Protein AF-A0A7J9QA73-F1 (afdb_monomer_lite)

Structur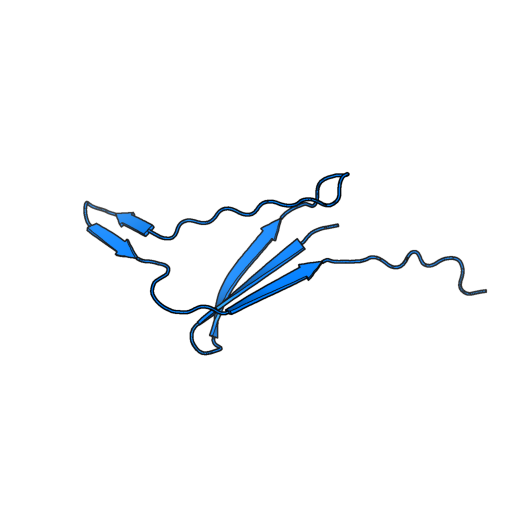e (mmCIF, N/CA/C/O backbone):
data_AF-A0A7J9QA73-F1
#
_entry.id   AF-A0A7J9QA73-F1
#
loop_
_atom_site.group_PDB
_atom_site.id
_atom_site.type_symbol
_atom_site.label_atom_id
_atom_site.label_alt_id
_atom_site.label_comp_id
_atom_site.label_asym_id
_atom_site.label_entity_id
_atom_site.label_seq_id
_atom_site.pdbx_PDB_ins_code
_atom_site.Cartn_x
_atom_site.Cartn_y
_atom_site.Cartn_z
_atom_site.occupancy
_atom_site.B_iso_or_equiv
_atom_site.auth_seq_id
_atom_site.auth_comp_id
_atom_site.auth_asym_id
_atom_site.auth_atom_id
_atom_site.pdbx_PDB_model_num
ATOM 1 N N . TYR A 1 1 ? -7.211 -3.213 14.656 1.00 82.12 1 TYR A N 1
ATOM 2 C CA . TYR A 1 1 ? -7.907 -3.708 13.452 1.00 82.12 1 TYR A CA 1
ATOM 3 C C . TYR A 1 1 ? -7.048 -3.344 12.264 1.00 82.12 1 TYR A C 1
ATOM 5 O O . TYR A 1 1 ? -6.877 -2.149 12.068 1.00 82.12 1 TYR A O 1
ATOM 13 N N . PRO A 1 2 ? -6.452 -4.300 11.541 1.00 89.31 2 PRO A N 1
ATOM 14 C CA . PRO A 1 2 ? -5.583 -3.949 10.431 1.00 89.31 2 PRO A CA 1
ATOM 15 C C . PRO A 1 2 ? -6.386 -3.438 9.231 1.00 89.31 2 PRO A C 1
ATOM 17 O O . PRO A 1 2 ? -7.553 -3.796 9.030 1.00 89.31 2 PRO A O 1
ATOM 20 N N . VAL A 1 3 ? -5.724 -2.623 8.421 1.00 95.12 3 VAL A N 1
ATOM 21 C CA . VAL A 1 3 ? -6.140 -2.277 7.065 1.00 95.12 3 VAL A CA 1
ATOM 22 C C . VAL A 1 3 ? -5.286 -3.074 6.087 1.00 95.12 3 VAL A C 1
ATOM 24 O O . VAL A 1 3 ? -4.063 -3.121 6.217 1.00 95.12 3 VAL A O 1
ATOM 27 N N . ILE A 1 4 ? -5.938 -3.705 5.114 1.00 95.62 4 ILE A N 1
ATOM 28 C CA . ILE A 1 4 ? -5.301 -4.443 4.022 1.00 95.62 4 ILE A CA 1
ATOM 29 C C . ILE A 1 4 ? -5.398 -3.586 2.763 1.00 95.62 4 ILE A C 1
ATOM 31 O O . ILE A 1 4 ? -6.473 -3.089 2.429 1.00 95.62 4 ILE A O 1
ATOM 35 N N . ILE A 1 5 ? -4.282 -3.426 2.063 1.00 96.12 5 ILE A N 1
ATOM 36 C CA . ILE A 1 5 ? -4.168 -2.623 0.846 1.00 96.12 5 ILE A CA 1
ATOM 37 C C . ILE A 1 5 ? -3.737 -3.549 -0.287 1.00 96.12 5 ILE A C 1
ATOM 39 O O . ILE A 1 5 ? -2.722 -4.240 -0.179 1.00 96.12 5 ILE A O 1
ATOM 43 N N . GLN A 1 6 ? -4.504 -3.547 -1.371 1.00 96.19 6 GLN A N 1
ATOM 44 C CA . GLN A 1 6 ? -4.210 -4.287 -2.595 1.00 96.19 6 GLN A CA 1
ATOM 45 C C . GLN A 1 6 ? -4.106 -3.308 -3.760 1.00 96.19 6 GLN A C 1
ATOM 47 O O . GLN A 1 6 ? -4.976 -2.451 -3.927 1.00 96.19 6 GLN A O 1
ATOM 52 N N . ILE A 1 7 ? -3.043 -3.423 -4.555 1.00 94.75 7 ILE A N 1
ATOM 53 C CA . ILE A 1 7 ? -2.810 -2.576 -5.728 1.00 94.75 7 ILE A CA 1
ATOM 54 C C . ILE A 1 7 ? -2.816 -3.454 -6.976 1.00 94.75 7 ILE A C 1
ATOM 56 O O . ILE A 1 7 ? -2.103 -4.459 -7.044 1.00 94.75 7 ILE A O 1
ATOM 60 N N . PHE A 1 8 ? -3.601 -3.042 -7.967 1.00 95.00 8 PHE A N 1
ATOM 61 C CA . PHE A 1 8 ? -3.811 -3.753 -9.219 1.00 95.00 8 PHE A CA 1
ATOM 62 C C . PHE A 1 8 ? -3.349 -2.925 -10.413 1.00 95.00 8 PHE A C 1
ATOM 64 O O . PHE A 1 8 ? -3.558 -1.710 -10.447 1.00 95.00 8 PHE A O 1
ATOM 71 N N . LYS A 1 9 ? -2.791 -3.593 -11.423 1.00 94.19 9 LYS A N 1
ATOM 72 C CA . LYS A 1 9 ? -2.502 -3.023 -12.743 1.00 94.19 9 LYS A CA 1
ATOM 73 C C . LYS A 1 9 ? -3.135 -3.907 -13.802 1.00 94.19 9 LYS A C 1
ATOM 75 O O . LYS A 1 9 ? -2.872 -5.100 -13.803 1.00 94.19 9 LYS A O 1
ATOM 80 N N . ASN A 1 10 ? -3.941 -3.339 -14.699 1.00 94.75 10 ASN A N 1
ATOM 81 C CA . ASN A 1 10 ? -4.640 -4.111 -15.737 1.00 94.75 10 ASN A CA 1
ATOM 82 C C . ASN A 1 10 ? -5.383 -5.341 -15.169 1.00 94.75 10 ASN A C 1
ATOM 84 O O . ASN A 1 10 ? -5.359 -6.410 -15.764 1.00 94.75 10 ASN A O 1
ATOM 88 N N . ASN A 1 11 ? -6.009 -5.176 -13.998 1.00 93.12 11 ASN A N 1
ATOM 89 C CA . ASN A 1 11 ? -6.712 -6.207 -13.222 1.00 93.12 11 ASN A CA 1
ATOM 90 C C . ASN A 1 11 ? -5.838 -7.292 -12.558 1.00 93.12 11 ASN A C 1
ATOM 92 O O . ASN A 1 11 ? -6.381 -8.107 -11.814 1.00 93.12 11 ASN A O 1
ATOM 96 N N . ASP A 1 12 ? -4.514 -7.257 -12.711 1.00 94.25 12 ASP A N 1
ATOM 97 C CA . ASP A 1 12 ? -3.598 -8.157 -12.005 1.00 94.25 12 ASP A CA 1
ATOM 98 C C . ASP A 1 12 ? -3.150 -7.560 -10.671 1.00 94.25 12 ASP A C 1
ATOM 100 O O . ASP A 1 12 ? -2.762 -6.390 -10.600 1.00 94.25 12 ASP A O 1
ATOM 104 N N . ALA A 1 13 ? -3.176 -8.362 -9.604 1.00 92.94 13 ALA A N 1
ATOM 105 C CA . ALA A 1 13 ? -2.699 -7.939 -8.292 1.00 92.94 13 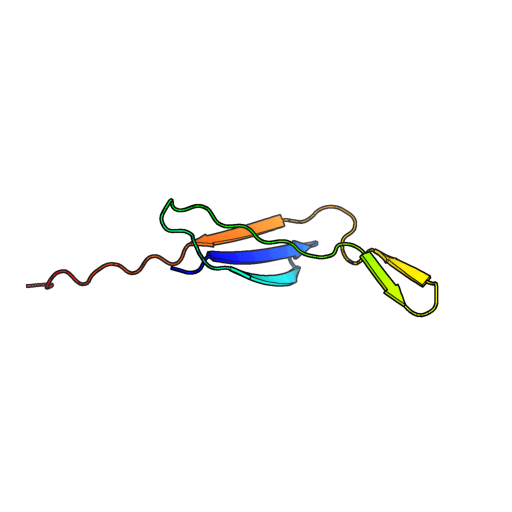ALA A CA 1
ATOM 106 C C . ALA A 1 13 ? -1.166 -7.922 -8.265 1.00 92.94 13 ALA A C 1
ATOM 108 O O . ALA A 1 13 ? -0.521 -8.967 -8.346 1.00 92.94 13 ALA A O 1
ATOM 109 N N . VAL A 1 14 ? -0.577 -6.734 -8.130 1.00 92.94 14 VAL A N 1
ATOM 110 C CA . VAL A 1 14 ? 0.882 -6.543 -8.213 1.00 92.94 14 VAL A CA 1
ATOM 111 C C . VAL A 1 14 ? 1.526 -6.220 -6.870 1.00 92.94 14 VAL A C 1
ATOM 113 O O . VAL A 1 14 ? 2.745 -6.309 -6.744 1.00 92.94 14 VAL A O 1
ATOM 116 N N . HIS A 1 15 ? 0.735 -5.825 -5.869 1.00 93.44 15 HIS A N 1
ATOM 117 C CA . HIS A 1 15 ? 1.255 -5.449 -4.557 1.00 93.44 15 HIS A CA 1
ATOM 118 C C . HIS A 1 15 ? 0.221 -5.630 -3.448 1.00 93.44 15 HIS A C 1
ATOM 120 O O . HIS A 1 15 ? -0.951 -5.285 -3.613 1.00 93.44 15 HIS A O 1
ATOM 126 N N . PHE A 1 16 ? 0.688 -6.123 -2.301 1.00 94.69 16 PHE A N 1
ATOM 127 C CA . PHE A 1 16 ? -0.113 -6.366 -1.106 1.00 94.69 16 PHE A CA 1
ATOM 128 C C . PHE A 1 16 ? 0.586 -5.786 0.116 1.00 94.69 16 PHE A C 1
ATOM 130 O O . PHE A 1 16 ? 1.798 -5.933 0.283 1.00 94.69 16 PHE A O 1
ATOM 137 N N . ALA A 1 17 ? -0.190 -5.156 0.990 1.00 94.69 17 ALA A N 1
ATOM 138 C CA . ALA A 1 17 ? 0.300 -4.650 2.257 1.00 94.69 17 ALA A CA 1
ATOM 139 C C . ALA A 1 17 ? -0.759 -4.732 3.352 1.00 94.69 17 ALA A C 1
ATOM 141 O O . ALA A 1 17 ? -1.962 -4.735 3.087 1.00 94.69 17 ALA A O 1
ATOM 142 N N . GLN A 1 18 ? -0.286 -4.745 4.593 1.00 95.50 18 GLN A N 1
ATOM 143 C CA . GLN A 1 18 ? -1.109 -4.593 5.780 1.00 95.50 18 GLN A CA 1
ATOM 144 C C . GLN A 1 18 ? -0.491 -3.513 6.665 1.00 95.50 18 GLN A C 1
ATOM 146 O O . GLN A 1 18 ? 0.728 -3.469 6.822 1.00 95.50 18 GLN A O 1
ATOM 151 N N . THR A 1 19 ? -1.327 -2.649 7.231 1.00 94.94 19 THR A N 1
ATOM 152 C CA . THR A 1 19 ? -0.909 -1.636 8.205 1.00 94.94 19 THR A CA 1
ATOM 153 C C . THR A 1 19 ? -1.875 -1.604 9.383 1.00 94.94 19 THR A C 1
ATOM 155 O O . THR A 1 19 ? -3.053 -1.961 9.253 1.00 94.94 19 THR A O 1
ATOM 158 N N . ASP A 1 20 ? -1.365 -1.209 10.542 1.00 93.31 20 ASP A N 1
ATOM 159 C CA . ASP A 1 20 ? -2.182 -1.000 11.727 1.00 93.31 20 ASP A CA 1
ATOM 160 C C . ASP A 1 20 ? -2.998 0.292 11.614 1.00 93.31 20 ASP A C 1
ATOM 162 O O . ASP A 1 20 ? -2.705 1.192 10.825 1.00 93.31 20 ASP A O 1
ATOM 166 N N . VAL A 1 21 ? -4.060 0.365 12.414 1.00 92.50 21 VAL A N 1
ATOM 167 C CA . VAL A 1 21 ? -4.935 1.535 12.504 1.00 92.50 21 VAL A CA 1
ATOM 168 C C . VAL A 1 21 ? -4.753 2.156 13.879 1.00 92.50 21 VAL A C 1
ATOM 170 O O . VAL A 1 21 ? -4.911 1.473 14.895 1.00 92.50 21 VAL A O 1
ATOM 173 N N . ASN A 1 22 ? -4.439 3.448 13.893 1.00 92.69 22 ASN A N 1
ATOM 174 C CA . ASN A 1 22 ? -4.297 4.257 15.093 1.00 92.69 22 ASN A CA 1
ATOM 175 C C . ASN A 1 22 ? -5.617 4.327 15.874 1.00 92.69 22 ASN A C 1
ATOM 177 O O . ASN A 1 22 ? -6.700 4.044 15.357 1.00 92.69 22 ASN A O 1
ATOM 181 N N . GLN A 1 23 ? -5.538 4.736 17.141 1.00 90.62 23 GLN A N 1
ATOM 182 C CA . GLN A 1 23 ? -6.718 4.850 18.008 1.00 90.62 23 GLN A CA 1
ATOM 183 C C . GLN A 1 23 ? -7.768 5.833 17.469 1.00 90.62 23 GLN A C 1
ATOM 185 O O . GLN A 1 23 ? -8.961 5.617 17.664 1.00 90.62 23 GLN A O 1
ATOM 190 N N . ASP A 1 24 ? -7.332 6.872 16.754 1.00 92.00 24 ASP A N 1
ATOM 191 C CA . ASP A 1 24 ? -8.188 7.860 16.085 1.00 92.00 24 ASP A CA 1
ATOM 192 C C . ASP A 1 24 ? -8.768 7.366 14.743 1.00 92.00 24 ASP A C 1
ATOM 194 O O . ASP A 1 24 ? -9.512 8.081 14.075 1.00 92.00 24 ASP A O 1
ATOM 198 N N . GLY A 1 25 ? -8.453 6.131 14.343 1.00 89.12 25 GLY A N 1
ATOM 199 C CA . GLY A 1 25 ? -8.910 5.524 13.099 1.00 89.12 25 GLY A CA 1
ATOM 200 C C . GLY A 1 25 ? -8.044 5.836 11.877 1.00 89.12 25 GLY A C 1
ATOM 201 O O . GLY A 1 25 ? -8.349 5.320 10.798 1.00 89.12 25 GLY A O 1
ATOM 202 N N . THR A 1 26 ? -6.985 6.637 12.018 1.00 93.75 26 THR A N 1
ATOM 203 C CA . THR A 1 26 ? -6.049 6.931 10.925 1.00 93.75 26 THR A CA 1
ATOM 204 C C . THR A 1 26 ? -5.106 5.757 10.664 1.00 93.75 26 THR A C 1
ATOM 206 O O . THR A 1 26 ? -4.845 4.931 11.538 1.00 93.75 26 THR A O 1
ATOM 209 N N . TYR A 1 27 ? -4.601 5.655 9.439 1.00 94.06 27 TYR A N 1
ATOM 210 C CA . TYR A 1 27 ? -3.591 4.674 9.055 1.00 94.06 27 TYR A CA 1
ATOM 211 C C . TYR A 1 27 ? -2.682 5.277 7.988 1.00 94.06 27 TYR A C 1
ATOM 213 O O . TYR A 1 27 ? -3.120 6.086 7.170 1.00 94.06 27 TYR A O 1
ATOM 221 N N . GLU A 1 28 ? -1.413 4.877 7.990 1.00 94.81 28 GLU A N 1
ATOM 222 C CA . GLU A 1 28 ? -0.444 5.279 6.974 1.00 94.81 28 GLU A CA 1
ATOM 223 C C . GLU A 1 28 ? 0.204 4.030 6.375 1.00 94.81 28 GLU A C 1
ATOM 225 O O . GLU A 1 28 ? 0.542 3.074 7.078 1.00 94.81 28 GLU A O 1
ATOM 230 N N . TYR A 1 29 ? 0.378 4.042 5.057 1.00 93.94 29 TYR A N 1
ATOM 231 C CA . TYR A 1 29 ? 1.174 3.052 4.353 1.00 93.94 29 TYR A CA 1
ATOM 232 C C . TYR A 1 29 ? 2.054 3.743 3.314 1.00 93.94 29 TYR A C 1
ATOM 234 O O . TYR A 1 29 ? 1.560 4.445 2.432 1.00 93.94 29 TYR A O 1
ATOM 242 N N . LYS A 1 30 ? 3.369 3.536 3.422 1.00 92.88 30 LYS A N 1
ATOM 243 C CA . LYS A 1 30 ? 4.379 4.079 2.509 1.00 92.88 30 LYS A CA 1
ATOM 244 C C . LYS A 1 30 ? 5.046 2.932 1.765 1.00 92.88 30 LYS A C 1
ATOM 246 O O . LYS A 1 30 ? 5.513 1.978 2.382 1.00 92.88 30 LYS A O 1
ATOM 251 N N . PHE A 1 31 ? 5.138 3.047 0.445 1.00 89.00 31 PHE A N 1
ATOM 252 C CA . PHE A 1 31 ? 5.835 2.086 -0.407 1.00 89.00 31 PHE A CA 1
ATOM 253 C C . PHE A 1 31 ? 6.773 2.800 -1.377 1.00 89.00 31 PHE A C 1
ATOM 255 O O . PHE A 1 31 ? 6.632 3.992 -1.654 1.00 89.00 31 PHE A O 1
ATOM 262 N N . ARG A 1 32 ? 7.775 2.068 -1.869 1.00 87.94 32 ARG A N 1
ATOM 263 C CA . ARG A 1 32 ? 8.747 2.595 -2.829 1.00 87.94 32 ARG A CA 1
ATOM 264 C C . ARG A 1 32 ? 8.220 2.419 -4.247 1.00 87.94 32 ARG A C 1
ATOM 266 O O . ARG A 1 32 ? 7.785 1.335 -4.617 1.00 87.94 32 ARG A O 1
ATOM 273 N N . VAL A 1 33 ? 8.330 3.475 -5.048 1.00 86.94 33 VAL A N 1
ATOM 274 C CA . VAL A 1 33 ? 7.966 3.464 -6.477 1.00 86.94 33 VAL A CA 1
ATOM 275 C C . VAL A 1 33 ? 9.171 3.265 -7.402 1.00 86.94 33 VAL A C 1
ATOM 277 O O . VAL A 1 33 ? 9.007 2.960 -8.582 1.00 86.94 33 VAL A O 1
ATOM 280 N N . LEU A 1 34 ? 10.387 3.387 -6.859 1.00 89.31 34 LEU A N 1
ATOM 281 C CA . LEU A 1 34 ? 11.657 3.201 -7.557 1.00 89.31 34 LEU A CA 1
ATOM 282 C C . LEU A 1 34 ? 12.485 2.112 -6.875 1.00 89.31 34 LEU A C 1
ATOM 284 O O . LEU A 1 34 ? 12.594 2.075 -5.647 1.00 89.31 34 LEU A O 1
ATOM 288 N N . HIS A 1 35 ? 13.102 1.265 -7.689 1.00 85.44 35 HIS A N 1
ATOM 289 C CA . HIS A 1 35 ? 14.149 0.340 -7.286 1.00 85.44 35 HIS A CA 1
ATOM 290 C C . HIS A 1 35 ? 15.461 0.803 -7.916 1.00 85.44 35 HIS A C 1
ATOM 292 O O . HIS A 1 35 ? 15.477 1.119 -9.103 1.00 85.44 35 HIS A O 1
ATOM 298 N N . SER A 1 36 ? 16.541 0.866 -7.141 1.00 87.31 36 SER A N 1
ATOM 299 C CA . SER A 1 36 ? 17.867 1.214 -7.651 1.00 87.31 36 SER A CA 1
ATOM 300 C C . SER A 1 36 ? 18.855 0.128 -7.259 1.00 87.31 36 SER A C 1
ATOM 302 O O . SER A 1 36 ? 18.970 -0.196 -6.077 1.00 87.31 36 SER A O 1
ATOM 304 N N . GLU A 1 37 ? 19.536 -0.435 -8.252 1.00 88.44 37 GLU A N 1
ATOM 305 C CA . GLU A 1 37 ? 20.539 -1.485 -8.086 1.00 88.44 37 GLU A CA 1
ATOM 306 C C . GLU A 1 37 ? 21.679 -1.259 -9.089 1.00 88.44 37 GLU A C 1
ATOM 308 O O . GLU A 1 37 ? 21.441 -0.974 -10.263 1.00 88.44 37 GLU A O 1
ATOM 313 N N . ASN A 1 38 ? 22.931 -1.343 -8.624 1.00 88.00 38 ASN A N 1
ATOM 314 C CA . ASN A 1 38 ? 24.145 -1.187 -9.443 1.00 88.00 38 ASN A CA 1
ATOM 315 C C . ASN A 1 38 ? 24.177 0.079 -10.329 1.00 88.00 38 ASN A C 1
ATOM 317 O O . ASN A 1 38 ? 24.693 0.055 -11.443 1.00 88.00 38 ASN A O 1
ATOM 321 N N . GLY A 1 39 ? 23.613 1.190 -9.843 1.00 88.25 39 GLY A N 1
ATOM 322 C CA . GLY A 1 39 ? 23.548 2.461 -10.577 1.00 88.25 39 GLY A CA 1
ATOM 323 C C . GLY A 1 39 ? 22.387 2.572 -11.573 1.00 88.25 39 GLY A C 1
ATOM 324 O O . GLY A 1 39 ? 22.174 3.645 -12.134 1.00 88.25 39 GLY A O 1
ATOM 325 N N . TYR A 1 40 ? 21.590 1.516 -11.753 1.00 85.50 40 TYR A N 1
ATOM 326 C CA . TYR A 1 40 ? 20.399 1.525 -12.596 1.00 85.50 40 TYR A CA 1
ATOM 327 C C . TYR A 1 40 ? 19.147 1.722 -11.752 1.00 85.50 40 TYR A C 1
ATOM 329 O O . TYR A 1 40 ? 18.900 0.987 -10.799 1.00 85.50 40 TYR A O 1
ATOM 337 N N . THR A 1 41 ? 18.324 2.700 -12.131 1.00 88.12 41 THR A N 1
ATOM 338 C CA . THR A 1 41 ? 17.025 2.937 -11.493 1.00 88.12 41 THR A CA 1
ATOM 339 C C . THR A 1 41 ? 15.904 2.407 -12.377 1.00 88.12 41 THR A C 1
ATOM 341 O O . THR A 1 41 ? 15.772 2.806 -13.533 1.00 88.12 41 THR A O 1
ATOM 344 N N . LYS A 1 42 ? 15.060 1.539 -11.820 1.00 86.94 42 LYS A N 1
ATOM 345 C CA . LYS A 1 42 ? 13.850 1.012 -12.449 1.00 86.94 42 LYS A CA 1
ATOM 346 C C . LYS A 1 42 ? 12.616 1.518 -11.708 1.00 86.94 42 LYS A C 1
ATOM 348 O O . LYS A 1 42 ? 12.532 1.429 -10.482 1.00 86.94 42 LYS A O 1
ATOM 353 N N . LYS A 1 43 ? 11.624 2.003 -12.455 1.00 85.69 43 LYS A N 1
ATOM 354 C CA . LYS A 1 43 ? 10.290 2.272 -11.909 1.00 85.69 43 LYS A CA 1
ATOM 355 C C . LYS A 1 43 ? 9.570 0.953 -11.644 1.00 85.69 43 LYS A C 1
ATOM 357 O O . LYS A 1 43 ? 9.413 0.138 -12.549 1.00 85.69 43 LYS A O 1
ATOM 362 N N . ILE A 1 44 ? 9.160 0.752 -10.397 1.00 84.06 44 ILE A N 1
ATOM 363 C CA . ILE A 1 44 ? 8.386 -0.419 -9.962 1.00 84.06 44 ILE A CA 1
ATOM 364 C C . ILE A 1 44 ? 6.886 -0.156 -10.156 1.00 84.06 44 ILE A C 1
ATOM 366 O O . ILE A 1 44 ? 6.126 -1.072 -10.451 1.00 84.06 44 ILE A O 1
ATOM 370 N N . PHE A 1 45 ? 6.485 1.115 -10.056 1.00 85.31 45 PHE A N 1
ATOM 371 C CA . PHE A 1 45 ? 5.137 1.588 -10.352 1.00 85.31 45 PHE A CA 1
ATOM 372 C C . PHE A 1 45 ? 5.196 2.658 -11.446 1.00 85.31 45 PHE A C 1
ATOM 374 O O . PHE A 1 45 ? 5.870 3.673 -11.282 1.00 85.31 45 PHE A O 1
ATOM 381 N N . ASP A 1 46 ? 4.520 2.414 -12.569 1.00 87.00 46 ASP A N 1
ATOM 382 C CA . ASP A 1 46 ? 4.427 3.342 -13.703 1.00 87.00 46 ASP A CA 1
ATOM 383 C C . ASP A 1 46 ? 3.096 3.130 -14.441 1.00 87.00 46 ASP A C 1
ATOM 385 O O . ASP A 1 46 ? 2.727 1.984 -14.717 1.00 87.00 46 ASP A O 1
ATOM 389 N N . GLY A 1 47 ? 2.373 4.212 -14.735 1.00 89.62 47 GLY A N 1
ATOM 390 C CA . GLY A 1 47 ? 1.027 4.179 -15.321 1.00 89.62 47 GLY A CA 1
ATOM 391 C C . GLY A 1 47 ? -0.104 4.128 -14.287 1.00 89.62 47 GLY A C 1
ATOM 392 O O . GLY A 1 47 ? 0.088 4.505 -13.130 1.00 89.62 47 GLY A O 1
ATOM 393 N N . ASP A 1 48 ? -1.275 3.664 -14.723 1.00 94.19 48 ASP A N 1
ATOM 394 C CA . ASP A 1 48 ? -2.500 3.659 -13.921 1.00 94.19 48 ASP A CA 1
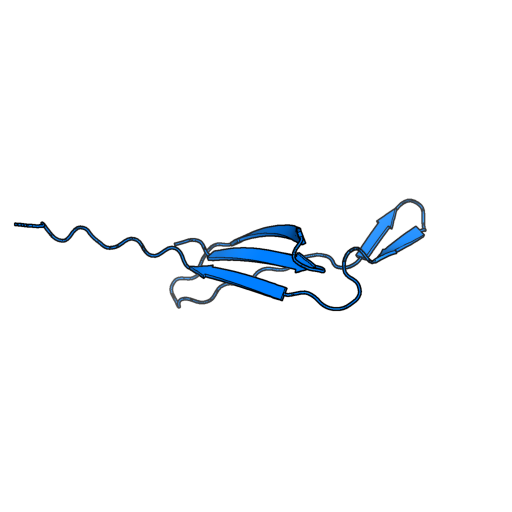ATOM 395 C C . ASP A 1 48 ? -2.640 2.391 -13.074 1.00 94.19 48 ASP A C 1
ATOM 397 O O . ASP A 1 48 ? -2.382 1.273 -13.532 1.00 94.19 48 ASP A O 1
ATOM 401 N N . TYR A 1 49 ? -3.089 2.572 -11.833 1.00 93.62 49 TYR A N 1
ATOM 402 C CA . TYR A 1 49 ? -3.314 1.494 -10.877 1.00 93.62 49 TYR A CA 1
ATOM 403 C C . TYR A 1 49 ? -4.652 1.683 -10.172 1.00 93.62 49 TYR A C 1
ATOM 405 O O . TYR A 1 49 ? -5.060 2.801 -9.865 1.00 93.62 49 TYR A O 1
ATOM 413 N N . SER A 1 50 ? -5.308 0.570 -9.864 1.00 96.31 50 SER A N 1
ATOM 414 C CA . SER A 1 50 ? -6.469 0.550 -8.976 1.00 96.31 50 SER A CA 1
ATOM 415 C C . SER A 1 50 ? -6.034 0.118 -7.584 1.00 96.31 50 SER A C 1
ATOM 417 O O . SER A 1 50 ? -5.296 -0.855 -7.440 1.00 96.31 50 SER A O 1
ATOM 419 N N . VAL A 1 51 ? -6.490 0.830 -6.555 1.00 94.75 51 VAL A N 1
ATOM 420 C CA . VAL A 1 51 ? -6.206 0.492 -5.156 1.00 94.75 51 VAL A CA 1
ATOM 421 C C . VAL A 1 51 ? -7.503 0.086 -4.477 1.00 94.75 51 VAL A C 1
ATOM 423 O O . VAL A 1 51 ? -8.487 0.822 -4.510 1.00 94.75 51 VAL A O 1
ATOM 426 N N . THR A 1 52 ? -7.498 -1.076 -3.833 1.00 96.12 52 THR A N 1
ATOM 427 C CA . THR A 1 52 ? -8.599 -1.536 -2.988 1.00 96.12 52 THR A CA 1
ATOM 428 C C . THR A 1 52 ? -8.123 -1.612 -1.548 1.00 96.12 52 THR A C 1
ATOM 430 O O . THR A 1 52 ? -7.088 -2.211 -1.250 1.00 96.12 52 THR A O 1
ATOM 433 N N . ILE A 1 53 ? -8.879 -0.979 -0.651 1.00 95.19 53 ILE A N 1
ATOM 434 C CA . ILE A 1 53 ? -8.558 -0.892 0.771 1.00 95.19 53 ILE A CA 1
ATOM 435 C C . ILE A 1 53 ? -9.657 -1.600 1.555 1.00 95.19 53 ILE A C 1
ATOM 437 O O . ILE A 1 53 ? -10.826 -1.222 1.484 1.00 95.19 53 ILE A O 1
ATOM 441 N N . PHE A 1 54 ? -9.274 -2.608 2.332 1.00 94.12 54 PHE A N 1
ATOM 442 C CA . PHE A 1 54 ? -10.171 -3.341 3.215 1.00 94.12 54 PHE A CA 1
ATOM 443 C C . PHE A 1 54 ? -9.869 -2.973 4.662 1.00 94.12 54 PHE A C 1
ATOM 445 O O . PHE A 1 54 ? -8.744 -3.131 5.134 1.00 94.12 54 PHE A O 1
ATOM 452 N N . LYS A 1 55 ? -10.889 -2.522 5.392 1.00 90.00 55 LYS A N 1
ATOM 453 C CA . LYS A 1 55 ? -10.821 -2.357 6.844 1.00 90.00 55 LYS A CA 1
ATOM 454 C C . LYS A 1 55 ? -11.420 -3.592 7.499 1.00 90.00 55 LYS A C 1
ATOM 456 O O . LYS A 1 55 ? -12.606 -3.863 7.327 1.00 90.00 55 LYS A O 1
ATOM 461 N N . VAL A 1 56 ? -10.620 -4.322 8.270 1.00 87.12 56 VAL A N 1
ATOM 462 C CA . VAL A 1 56 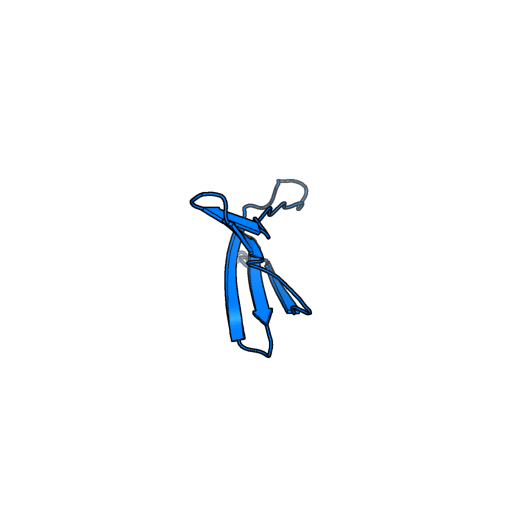? -11.133 -5.466 9.030 1.00 87.12 56 VAL A CA 1
ATOM 463 C C . VAL A 1 56 ? -12.002 -4.947 10.175 1.00 87.12 56 VAL A C 1
ATOM 465 O O . VAL A 1 56 ? -11.545 -4.149 10.993 1.00 87.12 56 VAL A O 1
ATOM 468 N N . VAL A 1 57 ? -13.250 -5.404 10.253 1.00 83.81 57 VAL A N 1
ATOM 469 C CA . VAL A 1 57 ? -14.171 -5.091 11.352 1.00 83.81 57 VAL A CA 1
ATOM 470 C C . VAL A 1 57 ? -14.559 -6.399 12.023 1.00 83.81 57 VAL A C 1
ATOM 472 O O . VAL A 1 57 ? -15.213 -7.241 11.414 1.00 83.81 57 VAL A O 1
ATOM 475 N N . TYR A 1 58 ? -14.167 -6.573 13.285 1.00 76.56 58 TYR A N 1
ATOM 476 C CA . TYR A 1 58 ? -14.728 -7.643 14.105 1.00 76.56 58 TYR A CA 1
ATOM 477 C C . TYR A 1 58 ? -16.061 -7.153 14.648 1.00 76.56 58 TYR A C 1
ATOM 479 O O . TYR A 1 58 ? -16.115 -6.221 15.453 1.00 76.56 58 TYR A O 1
ATOM 487 N N . LEU A 1 59 ? -17.142 -7.784 14.201 1.00 78.75 59 LEU A N 1
ATOM 488 C CA . LEU A 1 59 ? -18.401 -7.688 14.914 1.00 78.75 59 LEU A CA 1
ATOM 489 C C . LEU A 1 59 ? -18.150 -8.300 16.289 1.00 78.75 59 LEU A C 1
ATOM 491 O O . LEU A 1 59 ? -17.762 -9.465 16.391 1.00 78.75 59 LEU A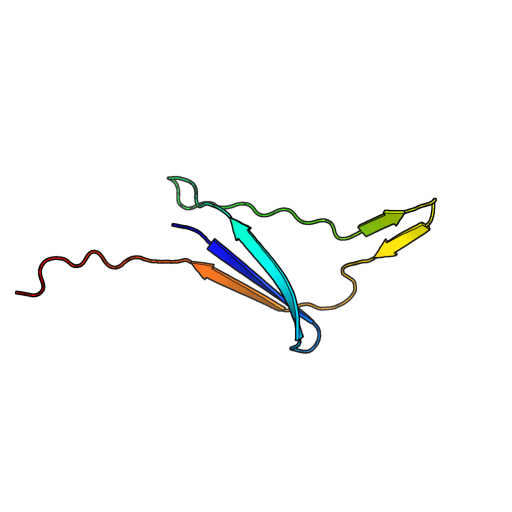 O 1
ATOM 495 N N . LYS A 1 60 ? -18.331 -7.518 17.357 1.00 70.19 60 LYS A N 1
ATOM 496 C CA . LYS A 1 60 ? -18.482 -8.135 18.671 1.00 70.19 60 LYS A CA 1
ATOM 497 C C . LYS A 1 60 ? -19.669 -9.081 18.530 1.00 70.19 60 LYS A C 1
ATOM 499 O O . LYS A 1 60 ? -20.764 -8.619 18.213 1.00 70.19 60 LYS A O 1
ATOM 504 N N . GLN A 1 61 ? -19.459 -10.378 18.745 1.00 61.84 61 GLN A N 1
ATOM 505 C CA . GLN A 1 61 ? -20.547 -11.280 19.105 1.00 61.84 61 GLN A CA 1
ATOM 506 C C . GLN A 1 61 ? -21.070 -10.769 20.453 1.00 61.84 61 GLN A C 1
ATOM 508 O O . GLN A 1 61 ? -20.650 -11.203 21.519 1.00 61.84 61 GLN A O 1
ATOM 513 N N . GLY A 1 62 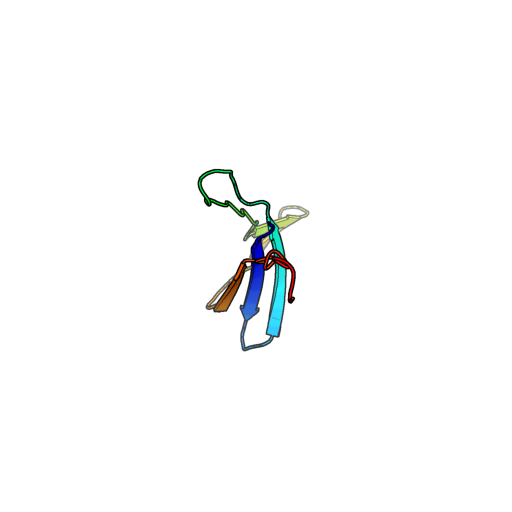? -21.909 -9.735 20.419 1.00 58.31 62 GLY A N 1
ATOM 514 C CA . GLY A 1 62 ? -22.830 -9.499 21.509 1.00 58.31 62 GLY A CA 1
ATOM 515 C C . GLY A 1 62 ? -23.725 -10.717 21.499 1.00 58.31 62 GLY A C 1
ATOM 516 O O . GLY A 1 62 ? -24.377 -10.927 20.481 1.00 58.31 62 GLY A O 1
ATOM 517 N N . ASN A 1 63 ? -23.618 -11.540 22.548 1.00 56.47 63 ASN A N 1
ATOM 518 C CA . ASN A 1 63 ? -24.462 -12.693 22.850 1.00 56.47 63 ASN A CA 1
ATOM 519 C C . ASN A 1 63 ? -25.666 -12.777 21.906 1.00 56.47 63 ASN A C 1
ATOM 521 O O . ASN A 1 63 ? -26.669 -12.094 22.118 1.00 56.47 63 ASN A O 1
ATOM 525 N N . LEU A 1 64 ? -25.525 -13.563 20.836 1.00 55.06 64 LEU A N 1
ATOM 526 C CA . LEU A 1 64 ? -26.684 -14.058 20.111 1.00 55.06 64 LEU A CA 1
ATOM 527 C C . LEU A 1 64 ? -27.401 -14.942 21.132 1.00 55.06 64 LEU A C 1
ATOM 529 O O . LEU A 1 64 ? -26.872 -15.990 21.499 1.00 55.06 64 LEU A O 1
ATOM 533 N N . ILE A 1 65 ? -28.479 -14.389 21.692 1.00 47.97 65 ILE A N 1
ATOM 534 C CA . ILE A 1 65 ? -29.355 -15.017 22.688 1.00 47.97 65 ILE A CA 1
ATOM 535 C C . ILE A 1 65 ? -29.880 -16.338 22.128 1.00 47.97 65 ILE A C 1
ATOM 537 O O . ILE A 1 65 ? -30.279 -16.338 20.939 1.00 47.97 65 ILE A O 1
#

Secondary structure (DSSP, 8-state):
--EEEEEEETTEEEEEEEE---TTS-------SEEEETTEEEESS-S--EEEEEE----------

Foldseek 3Di:
DKKKKFKDDPNHTLDIDIWDADPVRDTDDDDDQWDDDPNDIDGPDDDDMDMDMDDDDDDPPPPPD

pLDDT: mean 87.89, std 10.57, range [47.97, 96.31]

Radius of gyration: 16.97 Å; chains: 1; bounding box: 54×23×39 Å

Sequence (65 aa):
YPVIIQIFKNNDAVHFAQTDVNQDGTYEYKFRVLHSENGYTKKIFDGDYSVTIFKVVYLKQGNLI